Protein AF-A0AA38CK29-F1 (afdb_monomer)

InterPro domains:
  IPR035309 Proteasome activator complex subunit 4 [PTHR32170] (2-172)

Structure (mmCIF, N/CA/C/O backbone):
data_AF-A0AA38CK29-F1
#
_entry.id   AF-A0AA38CK29-F1
#
loop_
_atom_site.group_PDB
_atom_site.id
_atom_site.type_symbol
_atom_site.label_atom_id
_atom_site.label_alt_id
_atom_site.label_comp_id
_atom_site.label_asym_id
_atom_site.label_entity_id
_atom_site.label_seq_id
_atom_site.pdbx_PDB_ins_code
_atom_site.Cartn_x
_atom_site.Cartn_y
_atom_site.Cartn_z
_atom_site.occupancy
_atom_site.B_iso_or_equiv
_atom_site.auth_seq_id
_atom_site.auth_comp_id
_atom_site.auth_asym_id
_atom_site.auth_atom_id
_atom_site.pdbx_PDB_model_num
ATOM 1 N N . GLU A 1 1 ? 12.270 -7.098 9.981 1.00 60.38 1 GLU A N 1
ATOM 2 C CA . GLU A 1 1 ? 12.311 -6.231 11.178 1.00 60.38 1 GLU A CA 1
ATOM 3 C C . GLU A 1 1 ? 11.497 -4.951 10.988 1.00 60.38 1 GLU A C 1
ATOM 5 O O . GLU A 1 1 ? 10.465 -4.838 11.625 1.00 60.38 1 GLU A O 1
ATOM 10 N N . VAL A 1 2 ? 11.839 -4.057 10.046 1.00 67.69 2 VAL A N 1
ATOM 11 C CA . VAL A 1 2 ? 11.108 -2.778 9.843 1.00 67.69 2 VAL A CA 1
ATOM 12 C C . VAL A 1 2 ? 9.610 -2.955 9.539 1.00 67.69 2 VAL A C 1
ATOM 14 O O . VAL A 1 2 ? 8.790 -2.245 10.113 1.00 67.69 2 VAL A O 1
ATOM 17 N N . LEU A 1 3 ? 9.226 -3.944 8.719 1.00 72.44 3 LEU A N 1
ATOM 18 C CA . LEU A 1 3 ? 7.810 -4.221 8.415 1.00 72.44 3 LEU A CA 1
ATOM 19 C C . LEU A 1 3 ? 7.000 -4.728 9.626 1.00 72.44 3 LEU A C 1
ATOM 21 O O . LEU A 1 3 ? 5.774 -4.644 9.621 1.00 72.44 3 LEU A O 1
ATOM 25 N N . ASN A 1 4 ? 7.667 -5.212 10.680 1.00 71.06 4 ASN A N 1
ATOM 26 C CA . ASN A 1 4 ? 7.009 -5.577 11.939 1.00 71.06 4 ASN A CA 1
ATOM 27 C C . ASN A 1 4 ? 6.759 -4.349 12.834 1.00 71.06 4 ASN A C 1
ATOM 29 O O . ASN A 1 4 ? 5.947 -4.426 13.747 1.00 71.06 4 ASN A O 1
ATOM 33 N N . CYS A 1 5 ? 7.416 -3.216 12.560 1.00 69.62 5 CYS A N 1
ATOM 34 C CA . CYS A 1 5 ? 7.378 -2.003 13.385 1.00 69.62 5 CYS A CA 1
ATOM 35 C C . CYS A 1 5 ? 6.546 -0.866 12.761 1.00 69.62 5 CYS A C 1
ATOM 37 O O . CYS A 1 5 ? 6.648 0.287 13.175 1.00 69.62 5 CYS A O 1
ATOM 39 N N . MET A 1 6 ? 5.699 -1.173 11.776 1.00 85.69 6 MET A N 1
ATOM 40 C CA . MET A 1 6 ? 4.849 -0.189 11.088 1.00 85.69 6 MET A CA 1
ATOM 41 C C . MET A 1 6 ? 3.666 0.307 11.947 1.00 85.69 6 MET A C 1
ATOM 43 O O . MET A 1 6 ? 2.938 1.201 11.532 1.00 85.69 6 MET A O 1
ATOM 47 N N . GLY A 1 7 ? 3.480 -0.237 13.152 1.00 87.44 7 GLY A N 1
ATOM 48 C CA . GLY A 1 7 ? 2.416 0.126 14.094 1.00 87.44 7 GLY A CA 1
ATOM 49 C C . GLY A 1 7 ? 2.782 1.228 15.098 1.00 87.44 7 GLY A C 1
ATOM 50 O O . GLY A 1 7 ? 2.257 1.220 16.210 1.00 87.44 7 GLY A O 1
ATOM 51 N N . HIS A 1 8 ? 3.704 2.145 14.768 1.00 90.50 8 HIS A N 1
ATOM 52 C CA . HIS A 1 8 ? 4.125 3.198 15.704 1.00 90.50 8 HIS A CA 1
ATOM 53 C C . HIS A 1 8 ? 2.922 4.028 16.184 1.00 90.50 8 HIS A C 1
ATOM 55 O O . HIS A 1 8 ? 2.009 4.294 15.409 1.00 90.50 8 HIS A O 1
ATOM 61 N N . SER A 1 9 ? 2.903 4.463 17.447 1.00 89.19 9 SER A N 1
ATOM 62 C CA . SER A 1 9 ? 1.754 5.164 18.048 1.00 89.19 9 SER A CA 1
ATOM 63 C C . SER A 1 9 ? 1.458 6.522 17.399 1.00 89.19 9 SER A C 1
ATOM 65 O O . SER A 1 9 ? 0.295 6.874 17.208 1.00 89.19 9 SER A O 1
ATOM 67 N N . ALA A 1 10 ? 2.497 7.259 17.009 1.00 91.62 10 ALA A N 1
ATOM 68 C CA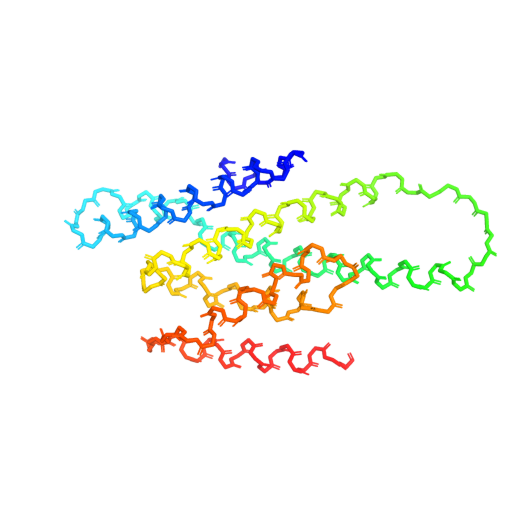 . ALA A 1 10 ? 2.384 8.570 16.374 1.00 91.62 10 ALA A CA 1
ATOM 69 C C . ALA A 1 10 ? 2.229 8.499 14.840 1.00 91.62 10 ALA A C 1
ATOM 71 O O . ALA A 1 10 ? 3.085 7.930 14.161 1.00 91.62 10 ALA A O 1
ATOM 72 N N . ALA A 1 11 ? 1.190 9.150 14.301 1.00 91.56 11 ALA A N 1
ATOM 73 C CA . ALA A 1 11 ? 0.854 9.151 12.869 1.00 91.56 11 ALA A CA 1
ATOM 74 C C . ALA A 1 11 ? 1.948 9.752 11.968 1.00 91.56 11 ALA A C 1
ATOM 76 O O . ALA A 1 11 ? 2.300 9.170 10.949 1.00 91.56 11 ALA A O 1
ATOM 77 N N . HIS A 1 12 ? 2.574 10.860 12.373 1.00 93.19 12 HIS A N 1
ATOM 78 C CA . HIS A 1 12 ? 3.659 11.480 11.594 1.00 93.19 12 HIS A CA 1
ATOM 79 C C . HIS A 1 12 ? 4.901 10.575 11.468 1.00 93.19 12 HIS A C 1
ATOM 81 O O . HIS A 1 12 ? 5.629 10.632 10.475 1.00 93.19 12 HIS A O 1
ATOM 87 N N . VAL A 1 13 ? 5.145 9.713 12.465 1.00 94.44 13 VAL A N 1
ATOM 88 C CA . VAL A 1 13 ? 6.214 8.706 12.401 1.00 94.44 13 VAL A CA 1
ATOM 89 C C . VAL A 1 13 ? 5.825 7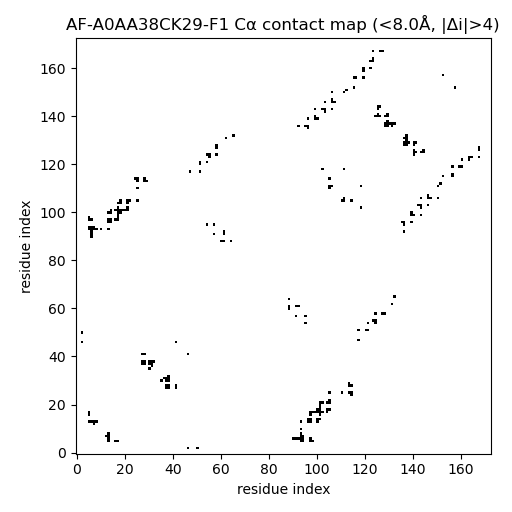.601 11.424 1.00 94.44 13 VAL A C 1
ATOM 91 O O . VAL A 1 13 ? 6.655 7.210 10.611 1.00 94.44 13 VAL A O 1
ATOM 94 N N . ARG A 1 14 ? 4.562 7.149 11.441 1.00 94.94 14 ARG A N 1
ATOM 95 C CA . ARG A 1 14 ? 4.023 6.195 10.456 1.00 94.94 14 ARG A CA 1
ATOM 96 C C . ARG A 1 14 ? 4.172 6.718 9.026 1.00 94.94 14 ARG A C 1
ATOM 98 O O . ARG A 1 14 ? 4.693 6.013 8.166 1.00 94.94 14 ARG A O 1
ATOM 105 N N . GLU A 1 15 ? 3.827 7.980 8.788 1.00 95.25 15 GLU A N 1
ATOM 106 C CA . GLU A 1 15 ? 4.004 8.636 7.488 1.00 95.25 15 GLU A CA 1
ATOM 107 C C . GLU A 1 15 ? 5.473 8.694 7.048 1.00 95.25 15 GLU A C 1
ATOM 109 O O . GLU A 1 15 ? 5.809 8.334 5.913 1.00 95.25 15 GLU A O 1
ATOM 114 N N . SER A 1 16 ? 6.363 9.090 7.961 1.00 94.81 16 SER A N 1
ATOM 115 C CA . SER A 1 16 ? 7.804 9.145 7.699 1.00 94.81 16 SER A CA 1
ATOM 116 C C . SER A 1 16 ? 8.374 7.759 7.384 1.00 94.81 16 SER A C 1
ATOM 118 O O . SER A 1 16 ? 9.132 7.611 6.426 1.00 94.81 16 SER A O 1
ATOM 120 N N . ILE A 1 17 ? 7.975 6.727 8.140 1.00 93.62 17 ILE A N 1
ATOM 121 C CA . ILE A 1 17 ? 8.383 5.334 7.910 1.00 93.62 17 ILE A CA 1
ATOM 122 C C . ILE A 1 17 ? 7.886 4.851 6.547 1.00 93.62 17 ILE A C 1
ATOM 124 O O . ILE A 1 17 ? 8.687 4.336 5.769 1.00 93.62 17 ILE A O 1
ATOM 128 N N . GLY A 1 18 ? 6.602 5.043 6.227 1.00 93.56 18 GLY A N 1
ATOM 129 C CA . GLY A 1 18 ? 6.039 4.652 4.933 1.00 93.56 18 GLY A CA 1
ATOM 130 C C . GLY A 1 18 ? 6.776 5.321 3.769 1.00 93.56 18 GLY A C 1
ATOM 131 O O . GLY A 1 18 ? 7.168 4.664 2.803 1.00 93.56 18 GLY A O 1
ATOM 132 N N . THR A 1 19 ? 7.069 6.615 3.900 1.00 94.44 19 THR A N 1
ATOM 133 C CA . THR A 1 19 ? 7.815 7.378 2.891 1.00 94.44 19 THR A CA 1
ATOM 134 C C . THR A 1 19 ? 9.246 6.863 2.721 1.00 94.44 19 THR A C 1
ATOM 136 O O . THR A 1 19 ? 9.685 6.623 1.595 1.00 94.44 19 THR A O 1
ATOM 139 N N . LEU A 1 20 ? 9.978 6.649 3.816 1.00 93.31 20 LEU A N 1
ATOM 140 C CA . LEU A 1 20 ? 11.345 6.127 3.759 1.00 93.31 20 LEU A CA 1
ATOM 141 C C . LEU A 1 20 ? 11.388 4.706 3.193 1.00 93.31 20 LEU A C 1
ATOM 143 O O . LEU A 1 20 ? 12.274 4.404 2.394 1.00 93.31 20 LEU A O 1
ATOM 147 N N . LEU A 1 21 ? 10.414 3.859 3.540 1.00 90.75 21 LEU A N 1
ATOM 148 C CA . LEU A 1 21 ? 10.262 2.529 2.953 1.00 90.75 21 LEU A CA 1
ATOM 149 C C . LEU A 1 21 ? 10.087 2.615 1.437 1.00 90.75 21 LEU A C 1
ATOM 151 O O . LEU A 1 21 ? 10.780 1.911 0.714 1.00 90.75 21 LEU A O 1
ATOM 155 N N . SER A 1 22 ? 9.241 3.519 0.937 1.00 92.00 22 SER A N 1
ATOM 156 C CA . SER A 1 22 ? 9.051 3.707 -0.508 1.00 92.00 22 SER A CA 1
ATOM 157 C C . SER A 1 22 ? 10.369 4.025 -1.221 1.00 92.00 22 SER A C 1
ATOM 159 O O . SER A 1 22 ? 10.704 3.405 -2.237 1.00 92.00 22 SER A O 1
ATOM 161 N N . ILE A 1 23 ? 11.167 4.933 -0.652 1.00 90.88 23 ILE A N 1
ATOM 162 C CA . ILE A 1 23 ? 12.472 5.320 -1.201 1.00 90.88 23 ILE A CA 1
ATOM 163 C C . ILE A 1 23 ? 13.453 4.144 -1.160 1.00 90.88 23 ILE A C 1
ATOM 165 O O . ILE A 1 23 ? 14.074 3.836 -2.179 1.00 90.88 23 ILE A O 1
ATOM 169 N N . LEU A 1 24 ? 13.583 3.476 -0.010 1.00 88.38 24 LEU A N 1
ATOM 170 C CA . LEU A 1 24 ? 14.489 2.340 0.173 1.00 88.38 24 LEU A CA 1
ATOM 171 C C . LEU A 1 24 ? 14.147 1.200 -0.786 1.00 88.38 24 LEU A C 1
ATOM 173 O O . LEU A 1 24 ? 15.019 0.726 -1.509 1.00 88.38 24 LEU A O 1
ATOM 177 N N . CYS A 1 25 ? 12.877 0.808 -0.848 1.00 86.69 25 CYS A N 1
ATOM 178 C CA . CYS A 1 25 ? 12.404 -0.267 -1.711 1.00 86.69 25 CYS A CA 1
ATOM 179 C C . CYS A 1 25 ? 12.601 0.066 -3.192 1.00 86.69 25 CYS A C 1
ATOM 181 O O . CYS A 1 25 ? 13.071 -0.778 -3.953 1.00 86.69 25 CYS A O 1
ATOM 183 N N . SER A 1 26 ? 12.320 1.310 -3.594 1.00 88.12 26 SER A N 1
ATOM 184 C CA . SER A 1 26 ? 12.574 1.767 -4.964 1.00 88.12 26 SER A CA 1
ATOM 185 C C . SER A 1 26 ? 14.063 1.726 -5.306 1.00 88.12 26 SER A C 1
ATOM 187 O O . SER A 1 26 ? 14.435 1.280 -6.387 1.00 88.12 26 SER A O 1
ATOM 189 N N . ASN A 1 27 ? 14.929 2.172 -4.390 1.00 87.38 27 ASN A N 1
ATOM 190 C CA . ASN A 1 27 ? 16.378 2.171 -4.590 1.00 87.38 27 ASN A CA 1
ATOM 191 C C . ASN A 1 27 ? 16.947 0.749 -4.645 1.00 87.38 27 ASN A C 1
ATOM 193 O O . ASN A 1 27 ? 17.836 0.490 -5.451 1.00 87.38 27 ASN A O 1
ATOM 197 N N . LEU A 1 28 ? 16.432 -0.175 -3.830 1.00 82.19 28 LEU A N 1
ATOM 198 C CA . LEU A 1 28 ? 16.830 -1.583 -3.858 1.00 82.19 28 LEU A CA 1
ATOM 199 C C . LEU A 1 28 ? 16.422 -2.254 -5.175 1.00 82.19 28 LEU A C 1
ATOM 201 O O . LEU A 1 28 ? 17.258 -2.899 -5.807 1.00 82.19 28 LEU A O 1
ATOM 205 N N . HIS A 1 29 ? 15.181 -2.047 -5.631 1.00 78.88 29 HIS A N 1
ATOM 206 C CA . HIS A 1 29 ? 14.729 -2.535 -6.939 1.00 78.88 29 HIS A CA 1
ATOM 207 C C . HIS A 1 29 ? 15.545 -1.937 -8.090 1.00 78.88 29 HIS A C 1
ATOM 209 O O . HIS A 1 29 ? 15.917 -2.650 -9.018 1.00 78.88 29 HIS A O 1
ATOM 215 N N . PHE A 1 30 ? 15.865 -0.644 -8.013 1.00 75.31 30 PHE A N 1
ATOM 216 C CA . PHE A 1 30 ? 16.685 0.026 -9.017 1.00 75.31 30 PHE A CA 1
ATOM 217 C C . PHE A 1 30 ? 18.128 -0.496 -9.014 1.00 75.31 30 PHE A C 1
ATOM 219 O O . PHE A 1 30 ? 18.648 -0.834 -10.066 1.00 75.31 30 PHE A O 1
ATOM 226 N N . SER A 1 31 ? 18.760 -0.646 -7.846 1.00 73.06 31 SER A N 1
ATOM 227 C CA . SER A 1 31 ? 20.120 -1.190 -7.702 1.00 73.06 31 SER A CA 1
ATOM 228 C C . SER A 1 31 ? 20.228 -2.633 -8.203 1.00 73.06 31 SER A C 1
ATOM 230 O O . SER A 1 31 ? 21.215 -2.982 -8.851 1.00 73.06 31 SER A O 1
ATOM 232 N N . SER A 1 32 ? 19.192 -3.449 -7.985 1.00 66.50 32 SER A N 1
ATOM 233 C CA . SER A 1 32 ? 19.117 -4.813 -8.517 1.00 66.50 32 SER A CA 1
ATOM 234 C C . SER A 1 32 ? 19.203 -4.851 -10.047 1.00 66.50 32 SER A C 1
ATOM 236 O O . SER A 1 32 ? 19.699 -5.832 -10.597 1.00 66.50 32 SER A O 1
ATOM 238 N N . ALA A 1 33 ? 18.754 -3.801 -10.744 1.00 62.44 33 ALA A N 1
ATOM 239 C CA . ALA A 1 33 ? 18.843 -3.712 -12.200 1.00 62.44 33 ALA A CA 1
ATOM 240 C C . ALA A 1 33 ? 20.279 -3.466 -12.707 1.00 62.44 33 ALA A C 1
ATOM 242 O O . ALA A 1 33 ? 20.562 -3.739 -13.870 1.00 62.44 33 ALA A O 1
ATOM 243 N N . PHE A 1 34 ? 21.194 -3.000 -11.845 1.00 62.50 34 PHE A N 1
ATOM 244 C CA . PHE A 1 34 ? 22.599 -2.729 -12.185 1.00 62.50 34 PHE A CA 1
ATOM 245 C C . PHE A 1 34 ? 23.567 -3.853 -11.772 1.00 62.50 34 PHE A C 1
ATOM 247 O O . PHE A 1 34 ? 24.779 -3.683 -11.874 1.00 62.50 34 PHE A O 1
ATOM 254 N N . GLY A 1 35 ? 23.054 -5.017 -11.350 1.00 57.62 35 GLY A N 1
ATOM 255 C CA . GLY A 1 35 ? 23.864 -6.227 -11.152 1.00 57.62 35 GLY A CA 1
ATOM 256 C C . GLY A 1 35 ? 24.623 -6.320 -9.824 1.00 57.62 35 GLY A C 1
ATOM 257 O O . GLY A 1 35 ? 25.539 -7.131 -9.711 1.00 57.62 35 GLY A O 1
ATOM 258 N N . ASP A 1 36 ? 24.251 -5.527 -8.816 1.00 58.69 36 ASP A N 1
ATOM 259 C CA . ASP A 1 36 ? 24.886 -5.560 -7.493 1.00 58.69 36 ASP A CA 1
ATOM 260 C C . ASP A 1 36 ? 24.221 -6.581 -6.533 1.00 58.69 36 ASP A C 1
ATOM 262 O O . ASP A 1 36 ? 23.103 -7.063 -6.761 1.00 58.69 36 ASP A O 1
ATOM 266 N N . GLN A 1 37 ? 24.896 -6.903 -5.421 1.00 58.44 37 GLN A N 1
ATOM 267 C CA . GLN A 1 37 ? 24.475 -7.836 -4.351 1.00 58.44 37 GLN A CA 1
ATOM 268 C C . GLN A 1 37 ? 23.102 -7.508 -3.713 1.00 58.44 37 GLN A C 1
ATOM 270 O O . GLN A 1 37 ? 22.588 -8.283 -2.903 1.00 58.44 37 GLN A O 1
ATOM 275 N N . SER A 1 38 ? 22.490 -6.377 -4.073 1.00 57.00 38 SER A N 1
ATOM 276 C CA . SER A 1 38 ? 21.167 -5.923 -3.631 1.00 57.00 38 SER A CA 1
ATOM 277 C C . SER A 1 38 ? 20.013 -6.806 -4.125 1.00 57.00 38 SER A C 1
ATOM 279 O O . SER A 1 38 ? 19.037 -6.983 -3.394 1.00 57.00 38 SER A O 1
ATOM 281 N N . SER A 1 39 ? 20.147 -7.434 -5.300 1.00 55.56 39 SER A N 1
ATOM 282 C CA . SER A 1 39 ? 19.177 -8.412 -5.833 1.00 55.56 39 SER A CA 1
ATOM 283 C C . SER A 1 39 ? 18.972 -9.598 -4.877 1.00 5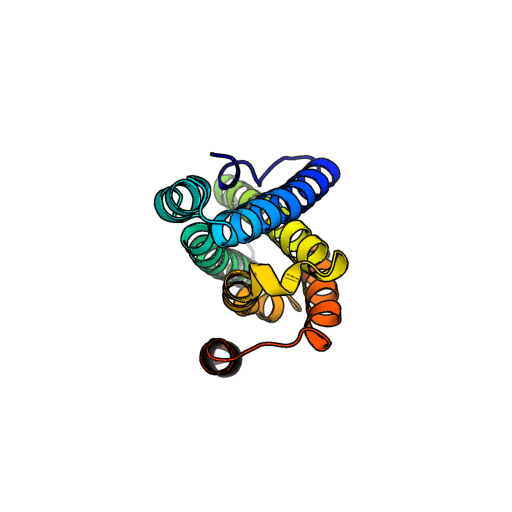5.56 39 SER A C 1
ATOM 285 O O . SER A 1 39 ? 17.843 -9.943 -4.527 1.00 55.56 39 SER A O 1
ATOM 287 N N . LYS A 1 40 ? 20.072 -10.144 -4.339 1.00 57.84 40 LYS A N 1
ATOM 288 C CA . LYS A 1 40 ? 20.060 -11.231 -3.345 1.00 57.84 40 LYS A CA 1
ATOM 289 C C . LYS A 1 40 ? 19.511 -10.799 -1.990 1.00 57.84 40 LYS A C 1
ATOM 291 O O . LYS A 1 40 ? 18.948 -11.625 -1.278 1.00 57.84 40 LYS A O 1
ATOM 296 N N . LEU A 1 41 ? 19.689 -9.535 -1.602 1.00 59.25 41 LEU A N 1
ATOM 297 C CA . LEU A 1 41 ? 19.126 -9.003 -0.359 1.00 59.25 41 LEU A CA 1
ATOM 298 C C . LEU A 1 41 ? 17.594 -8.932 -0.449 1.00 59.25 41 LEU A C 1
ATOM 300 O O . LEU A 1 41 ? 16.908 -9.342 0.480 1.00 59.25 41 LEU A O 1
ATOM 304 N N . MET A 1 42 ? 17.064 -8.478 -1.587 1.00 56.75 42 MET A N 1
ATOM 305 C CA . MET A 1 42 ? 15.624 -8.399 -1.855 1.00 56.75 42 MET A CA 1
ATOM 306 C C . MET A 1 42 ? 14.951 -9.774 -1.905 1.00 56.75 42 MET A C 1
ATOM 308 O O . MET A 1 42 ? 13.935 -9.965 -1.236 1.00 56.75 42 MET A O 1
ATOM 312 N N . GLU A 1 43 ? 15.533 -10.738 -2.630 1.00 60.09 43 GLU A N 1
ATOM 313 C CA . GLU A 1 43 ? 15.039 -12.125 -2.663 1.00 60.09 43 GLU A CA 1
ATOM 314 C C . GLU A 1 43 ? 15.090 -12.788 -1.281 1.00 60.09 43 GLU A C 1
ATOM 316 O O . GLU A 1 43 ? 14.151 -13.471 -0.885 1.00 60.09 43 GLU A O 1
ATOM 321 N N . ARG A 1 44 ? 16.150 -12.551 -0.496 1.00 56.56 44 ARG A N 1
ATOM 322 C CA . ARG A 1 44 ? 16.256 -13.104 0.866 1.00 56.56 44 ARG A CA 1
ATOM 323 C C . ARG A 1 44 ? 15.216 -12.556 1.830 1.00 56.56 44 ARG A C 1
ATOM 325 O O . ARG A 1 44 ? 14.900 -13.223 2.811 1.00 56.56 44 ARG A O 1
ATOM 332 N N . LEU A 1 45 ? 14.735 -11.338 1.600 1.00 63.19 45 LEU A N 1
ATOM 333 C CA . LEU A 1 45 ? 13.842 -10.671 2.537 1.00 63.19 45 LEU A CA 1
ATOM 334 C C . LEU A 1 45 ? 12.364 -11.004 2.303 1.00 63.19 45 LEU A C 1
ATOM 336 O O . LEU A 1 45 ? 11.581 -10.716 3.204 1.00 63.19 45 LEU A O 1
ATOM 340 N N . ASN A 1 46 ? 11.979 -11.579 1.146 1.00 75.75 46 ASN A N 1
ATOM 341 C CA . ASN A 1 46 ? 10.585 -11.908 0.767 1.00 75.75 46 ASN A CA 1
ATOM 342 C C . ASN A 1 46 ? 9.567 -10.822 1.160 1.00 75.75 46 ASN A C 1
ATOM 344 O O . ASN A 1 46 ? 8.412 -11.082 1.495 1.00 75.75 46 ASN A O 1
ATOM 348 N N . TRP A 1 47 ? 10.026 -9.575 1.167 1.00 82.75 47 TRP A N 1
ATOM 349 C CA . TRP A 1 47 ? 9.372 -8.507 1.909 1.00 82.75 47 TRP A CA 1
ATOM 350 C C . TRP A 1 47 ? 8.110 -8.034 1.192 1.00 82.75 47 TRP A C 1
ATOM 352 O O . TRP A 1 47 ? 7.139 -7.671 1.844 1.00 82.75 47 TRP A O 1
ATOM 362 N N . SER A 1 48 ? 8.122 -8.057 -0.144 1.00 83.44 48 SER A N 1
ATOM 363 C CA . SER A 1 48 ? 6.984 -7.711 -0.990 1.00 83.44 48 SER A CA 1
ATOM 364 C C . SER A 1 48 ? 5.855 -8.719 -0.811 1.00 83.44 48 SER A C 1
ATOM 366 O O . SER A 1 48 ? 4.713 -8.317 -0.615 1.00 83.44 48 SER A O 1
ATOM 368 N N . THR A 1 49 ? 6.183 -10.012 -0.801 1.00 86.12 49 THR A N 1
ATOM 369 C CA . THR A 1 49 ? 5.234 -11.093 -0.513 1.00 86.12 49 THR A CA 1
ATOM 370 C C . THR A 1 49 ? 4.661 -10.942 0.890 1.00 86.12 49 THR A C 1
ATOM 372 O O . THR A 1 49 ? 3.447 -10.883 1.046 1.00 86.12 49 THR A O 1
ATOM 375 N N . PHE A 1 50 ? 5.521 -10.754 1.896 1.00 87.56 50 PHE A N 1
ATOM 376 C CA . PHE A 1 50 ? 5.091 -10.534 3.276 1.00 87.56 50 PHE A CA 1
ATOM 377 C C . PHE A 1 50 ? 4.174 -9.313 3.422 1.00 87.56 50 PHE A C 1
ATOM 379 O O . PHE A 1 50 ? 3.176 -9.380 4.134 1.00 87.56 50 PHE A O 1
ATOM 386 N N . LEU A 1 51 ? 4.499 -8.200 2.755 1.00 87.88 51 LEU A N 1
ATOM 387 C CA . LEU A 1 51 ? 3.679 -6.991 2.778 1.00 87.88 51 LEU A CA 1
ATOM 388 C C . LEU A 1 51 ? 2.285 -7.280 2.208 1.00 87.88 51 LEU A C 1
ATOM 390 O O . LEU A 1 51 ? 1.296 -6.985 2.867 1.00 87.88 51 LEU A O 1
ATOM 394 N N . VAL A 1 52 ? 2.206 -7.897 1.027 1.00 88.81 52 VAL A N 1
ATOM 395 C CA . VAL A 1 52 ? 0.938 -8.194 0.340 1.00 88.81 52 VAL A CA 1
ATOM 396 C C . VAL A 1 52 ? 0.085 -9.207 1.114 1.00 88.81 52 VAL A C 1
ATOM 398 O O . VAL A 1 52 ? -1.118 -8.997 1.291 1.00 88.81 52 VAL A O 1
ATOM 401 N N . GLU A 1 53 ? 0.691 -10.280 1.622 1.00 89.88 53 GLU A N 1
ATOM 402 C CA . GLU A 1 53 ? -0.004 -11.295 2.421 1.00 89.88 53 GLU A CA 1
ATOM 403 C C . GLU A 1 53 ? -0.540 -10.703 3.726 1.00 89.88 53 GLU A C 1
ATOM 405 O O . GLU A 1 53 ? -1.723 -10.847 4.039 1.00 89.88 53 GLU A O 1
ATOM 410 N N . ARG A 1 54 ? 0.300 -9.971 4.467 1.00 89.00 54 ARG A N 1
ATOM 411 C CA . ARG A 1 54 ? -0.099 -9.354 5.736 1.00 89.00 54 ARG A CA 1
ATOM 412 C C . ARG A 1 54 ? -1.172 -8.294 5.544 1.00 89.00 54 ARG A C 1
ATOM 414 O O . ARG A 1 54 ? -2.114 -8.234 6.328 1.00 89.00 54 ARG A O 1
ATOM 421 N N . THR A 1 55 ? -1.065 -7.501 4.483 1.00 88.56 55 THR A N 1
ATOM 422 C CA . THR A 1 55 ? -2.114 -6.569 4.082 1.00 88.56 55 THR A CA 1
ATOM 423 C C . THR A 1 55 ? -3.440 -7.295 3.867 1.00 88.56 55 THR A C 1
ATOM 425 O O . THR A 1 55 ? -4.453 -6.865 4.410 1.00 88.56 55 THR A O 1
ATOM 428 N N . SER A 1 56 ? -3.443 -8.400 3.120 1.00 87.62 56 SER A N 1
ATOM 429 C CA . SER A 1 56 ? -4.668 -9.159 2.834 1.00 87.62 56 SER A CA 1
ATOM 430 C C . SER A 1 56 ? -5.312 -9.703 4.113 1.00 87.62 56 SER A C 1
ATOM 432 O O . SER A 1 56 ? -6.522 -9.582 4.290 1.00 87.62 56 SER A O 1
ATOM 434 N N . LEU A 1 57 ? -4.497 -10.214 5.043 1.00 89.00 57 LEU A N 1
ATOM 435 C CA . LEU A 1 57 ? -4.961 -10.644 6.365 1.00 89.00 57 LEU A CA 1
ATOM 436 C C . LEU A 1 57 ? -5.607 -9.489 7.139 1.00 89.00 57 LEU A C 1
ATOM 438 O O . LEU A 1 57 ? -6.725 -9.618 7.625 1.00 89.00 57 LEU A O 1
ATOM 442 N N . TYR A 1 58 ? -4.942 -8.336 7.213 1.00 89.50 58 TYR A N 1
ATOM 443 C CA . TYR A 1 58 ? -5.425 -7.208 8.012 1.00 89.50 58 TYR A CA 1
ATOM 444 C C . TYR A 1 58 ? -6.678 -6.548 7.434 1.00 89.50 58 TYR A C 1
ATOM 446 O O . TYR A 1 58 ? -7.508 -6.075 8.204 1.00 89.50 58 TYR A O 1
ATOM 454 N N . VAL A 1 59 ? -6.856 -6.528 6.106 1.00 87.00 59 VAL A N 1
ATOM 455 C CA . VAL A 1 59 ? -8.125 -6.086 5.499 1.00 87.00 59 VAL A CA 1
ATOM 456 C C . VAL A 1 59 ? -9.276 -6.954 6.008 1.00 87.00 59 VAL A C 1
ATOM 458 O O . VAL A 1 59 ? -10.296 -6.426 6.449 1.00 87.00 59 VAL A O 1
ATOM 461 N N . ASN A 1 60 ? -9.099 -8.277 5.989 1.00 85.88 60 ASN A N 1
ATOM 462 C CA . ASN A 1 60 ? -10.135 -9.214 6.412 1.00 85.88 60 ASN A CA 1
ATOM 463 C C . ASN A 1 60 ? -10.462 -9.065 7.905 1.00 85.88 60 ASN A C 1
ATOM 465 O O . ASN A 1 60 ? -11.639 -9.063 8.260 1.00 85.88 60 ASN A O 1
ATOM 469 N N . GLU A 1 61 ? -9.453 -8.860 8.757 1.00 86.19 61 GLU A N 1
ATOM 470 C CA . GLU A 1 61 ? -9.664 -8.626 10.192 1.00 86.19 61 GLU A CA 1
ATOM 471 C C . GLU A 1 61 ? -10.353 -7.285 10.484 1.00 86.19 61 GLU A C 1
ATOM 473 O O . GLU A 1 61 ? -11.284 -7.217 11.282 1.00 86.19 61 GLU A O 1
ATOM 478 N N . ILE A 1 62 ? -9.980 -6.206 9.790 1.00 83.88 62 ILE A N 1
ATOM 479 C CA . ILE A 1 62 ? -10.661 -4.910 9.949 1.00 83.88 62 ILE A CA 1
ATOM 480 C C . ILE A 1 62 ? -12.144 -5.033 9.560 1.00 83.88 62 ILE A C 1
ATOM 482 O O . ILE A 1 62 ? -13.019 -4.491 10.244 1.00 83.88 62 ILE A O 1
ATOM 486 N N . HIS A 1 63 ? -12.463 -5.770 8.491 1.00 80.94 63 HIS A N 1
ATOM 487 C CA . HIS A 1 63 ? -13.853 -6.019 8.106 1.00 80.94 63 HIS A CA 1
ATOM 488 C C . HIS A 1 63 ? -14.591 -6.965 9.064 1.00 80.94 63 HIS A C 1
ATOM 490 O O . HIS A 1 63 ? -15.785 -6.755 9.295 1.00 80.94 63 HIS A O 1
ATOM 496 N N . SER A 1 64 ? -13.928 -7.981 9.627 1.00 75.44 64 SER A N 1
ATOM 497 C CA . SER A 1 64 ? -14.541 -8.926 10.571 1.00 75.44 64 SER A CA 1
ATOM 498 C C . SER A 1 64 ? -14.953 -8.216 11.866 1.00 75.44 64 SER A C 1
ATOM 500 O O . SER A 1 64 ? -16.104 -8.335 12.298 1.00 75.44 64 SER A O 1
ATOM 502 N N . VAL A 1 65 ? -14.066 -7.382 12.419 1.00 70.75 65 VAL A N 1
ATOM 503 C CA . VAL A 1 65 ? -14.333 -6.573 13.615 1.00 70.75 65 VAL A CA 1
ATOM 504 C C . VAL A 1 65 ? -15.409 -5.521 13.340 1.00 70.75 65 VAL A C 1
ATOM 506 O O . VAL A 1 65 ? -16.347 -5.380 14.130 1.00 70.75 65 VAL A O 1
ATOM 509 N N . SER A 1 66 ? -15.362 -4.864 12.174 1.00 66.38 66 SER A N 1
ATOM 510 C CA . SER A 1 66 ? -16.403 -3.909 11.766 1.00 66.38 66 SER A CA 1
ATOM 511 C C . SER A 1 66 ? -17.790 -4.564 11.723 1.00 66.38 66 SER A C 1
ATOM 513 O O . SER A 1 66 ? -18.739 -4.015 12.280 1.00 66.38 66 SER A O 1
ATOM 515 N N . LYS A 1 67 ? -17.919 -5.761 11.130 1.00 61.56 67 LYS A N 1
ATOM 516 C CA . LYS A 1 67 ? -19.190 -6.510 11.065 1.00 61.56 67 LYS A CA 1
ATOM 517 C C . LYS A 1 67 ? -19.661 -6.986 12.444 1.00 61.56 67 LYS A C 1
ATOM 519 O O . LYS 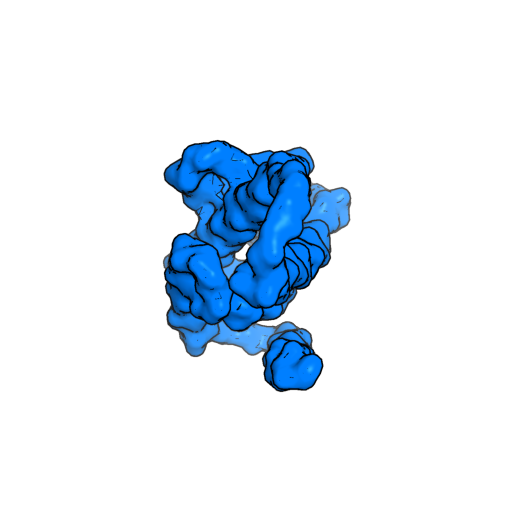A 1 67 ? -20.847 -6.877 12.747 1.00 61.56 67 LYS A O 1
ATOM 524 N N . SER A 1 68 ? -18.742 -7.462 13.286 1.00 57.97 68 SER A N 1
ATOM 525 C CA . SER A 1 68 ? -19.036 -7.881 14.664 1.00 57.97 68 SER A CA 1
ATOM 526 C C . SER A 1 68 ? -19.593 -6.725 15.504 1.00 57.97 68 SER A C 1
ATOM 528 O O . SER A 1 68 ? -20.621 -6.872 16.160 1.00 57.97 68 SER A O 1
ATOM 530 N N . SER A 1 69 ? -19.000 -5.530 15.395 1.00 54.56 69 SER A N 1
ATOM 531 C CA . SER A 1 69 ? -19.455 -4.344 16.134 1.00 54.56 69 SER A CA 1
ATOM 532 C C . SER A 1 69 ? -20.874 -3.884 15.762 1.00 54.56 69 SER A C 1
ATOM 534 O O . SER A 1 69 ? -21.599 -3.368 16.613 1.00 54.56 69 SER A O 1
ATOM 536 N N . VAL A 1 70 ? -21.291 -4.103 14.508 1.00 56.50 70 VAL A N 1
ATOM 537 C CA . VAL A 1 70 ? -22.646 -3.792 14.024 1.00 56.50 70 VAL A CA 1
ATOM 538 C C . VAL A 1 70 ? -23.668 -4.796 14.564 1.00 56.50 70 VAL A C 1
ATOM 540 O O . VAL A 1 70 ? -24.765 -4.392 14.946 1.00 56.50 70 VAL A O 1
ATOM 543 N N . LEU A 1 71 ? -23.308 -6.081 14.649 1.00 53.31 71 LEU A N 1
ATOM 544 C CA . LEU A 1 71 ? -24.169 -7.132 15.206 1.00 53.31 71 LEU A CA 1
ATOM 545 C C . LEU A 1 71 ? -24.345 -6.986 16.729 1.00 53.31 71 LEU A C 1
ATOM 547 O O . LEU A 1 71 ? -25.462 -7.115 17.233 1.00 53.31 71 LEU A O 1
ATOM 551 N N . ASP A 1 72 ? -23.282 -6.619 17.449 1.00 47.03 72 ASP A N 1
ATOM 552 C CA . ASP A 1 72 ? -23.321 -6.338 18.895 1.00 47.03 72 ASP A CA 1
ATOM 553 C C . ASP A 1 72 ? -24.151 -5.088 19.242 1.00 47.03 72 ASP A C 1
ATOM 555 O O . ASP A 1 72 ? -24.671 -4.958 20.350 1.00 47.03 72 ASP A O 1
ATOM 559 N N . GLY A 1 73 ? -24.328 -4.164 18.292 1.00 47.62 73 GLY A N 1
ATOM 560 C CA . GLY A 1 73 ? -25.199 -2.996 18.451 1.00 47.62 73 GLY A CA 1
ATOM 561 C C . GLY A 1 73 ? -26.694 -3.334 18.528 1.00 47.62 73 GLY A C 1
ATOM 562 O O . GLY A 1 73 ? -27.488 -2.484 18.933 1.00 47.62 73 GLY A O 1
ATOM 563 N N . GLN A 1 74 ? -27.085 -4.561 18.167 1.00 45.78 74 GLN A N 1
ATOM 564 C CA . GLN A 1 74 ? -28.481 -5.005 18.118 1.00 45.78 74 GLN A CA 1
ATOM 565 C C . GLN A 1 74 ? -28.878 -5.924 19.293 1.00 45.78 74 GLN A C 1
ATOM 567 O O . GLN A 1 74 ? -30.059 -6.235 19.457 1.00 45.78 74 GLN A O 1
ATOM 572 N N . LEU A 1 75 ? -27.925 -6.297 20.155 1.00 41.62 75 LEU A N 1
ATOM 573 C CA . LEU A 1 75 ? -28.136 -7.082 21.375 1.00 41.62 75 LEU A CA 1
ATOM 574 C C . LEU A 1 75 ? -27.659 -6.278 22.594 1.00 41.62 75 LEU A C 1
ATOM 576 O O . LEU A 1 75 ? -26.509 -6.333 23.017 1.00 41.62 75 LEU A O 1
ATOM 580 N N . VAL A 1 76 ? -28.565 -5.498 23.185 1.00 48.84 76 VAL A N 1
ATOM 581 C CA . VAL A 1 76 ? -28.304 -4.856 24.478 1.00 48.84 76 VAL A CA 1
ATOM 582 C C . VAL A 1 76 ? -28.263 -5.931 25.563 1.00 48.84 76 VAL A C 1
ATOM 584 O O . VAL A 1 76 ? -29.289 -6.554 25.824 1.00 48.84 76 VAL A O 1
ATOM 587 N N . SER A 1 77 ? -27.113 -6.082 26.234 1.00 43.88 77 SER A N 1
ATOM 588 C CA . SER A 1 77 ? -26.961 -6.226 27.697 1.00 43.88 77 SER A CA 1
ATOM 589 C C . SER A 1 77 ? -25.842 -7.196 28.102 1.00 43.88 77 SER A C 1
ATOM 591 O O . SER A 1 77 ? -25.868 -8.367 27.747 1.00 43.88 77 SER A O 1
ATOM 593 N N . SER A 1 78 ? -24.992 -6.702 29.010 1.00 39.09 78 SER A N 1
ATOM 594 C CA . SER A 1 78 ? -24.184 -7.444 29.994 1.00 39.09 78 SER A CA 1
ATOM 595 C C . SER A 1 78 ? -22.835 -8.034 29.561 1.00 39.09 78 SER A C 1
ATOM 597 O O . SER A 1 78 ? -22.767 -9.018 28.842 1.00 39.09 78 SER A O 1
ATOM 599 N N . GLY A 1 79 ? -21.775 -7.499 30.184 1.00 39.62 79 GLY A N 1
ATOM 600 C CA . GLY A 1 79 ? -20.576 -8.260 30.555 1.00 39.62 79 GLY A CA 1
ATOM 601 C C . GLY A 1 79 ? -19.362 -8.103 29.639 1.00 39.62 79 GLY A C 1
ATOM 602 O O . GLY A 1 79 ? -19.317 -8.687 28.571 1.00 39.62 79 GLY A O 1
ATOM 603 N N . GLU A 1 80 ? -18.361 -7.355 30.118 1.00 44.56 80 GLU A N 1
ATOM 604 C CA . GLU A 1 80 ? -16.933 -7.486 29.760 1.00 44.56 80 GLU A CA 1
ATOM 605 C C . GLU A 1 80 ? -16.573 -7.400 28.260 1.00 44.56 80 GLU A C 1
ATOM 607 O O . GLU A 1 80 ? -16.253 -8.385 27.602 1.00 44.56 80 GLU A O 1
ATOM 612 N N . LYS A 1 81 ? -16.528 -6.178 27.707 1.00 47.16 81 LYS A N 1
ATOM 613 C CA . LYS A 1 81 ? -15.954 -5.950 26.370 1.00 47.16 81 LYS A CA 1
ATOM 614 C C . LYS A 1 81 ? -14.429 -6.141 26.374 1.00 47.16 81 LYS A C 1
ATOM 616 O O . LYS A 1 81 ? -13.695 -5.262 26.804 1.00 47.16 81 LYS A O 1
ATOM 621 N N . ASN A 1 82 ? -14.000 -7.294 25.863 1.00 51.22 82 ASN A N 1
ATOM 622 C CA . ASN A 1 82 ? -12.807 -7.582 25.050 1.00 51.22 82 ASN A CA 1
ATOM 623 C C . ASN A 1 82 ? -11.768 -6.444 24.859 1.00 51.22 82 ASN A C 1
ATOM 625 O O . ASN A 1 82 ? -11.593 -5.939 23.751 1.00 51.22 82 ASN A O 1
ATOM 629 N N . ASP A 1 83 ? -11.000 -6.105 25.898 1.00 53.03 83 ASP A N 1
ATOM 630 C CA . ASP A 1 83 ? -9.896 -5.118 25.835 1.00 53.03 83 ASP A CA 1
ATOM 631 C C . ASP A 1 83 ? -8.776 -5.535 24.850 1.00 53.03 83 ASP A C 1
ATOM 633 O O . ASP A 1 83 ? -8.113 -4.721 24.200 1.00 53.03 83 ASP A O 1
ATOM 637 N N . LYS A 1 84 ? -8.616 -6.850 24.657 1.00 57.25 84 LYS A N 1
ATOM 638 C CA . LYS A 1 84 ? -7.621 -7.428 23.749 1.00 57.25 84 LYS A CA 1
ATOM 639 C C . LYS A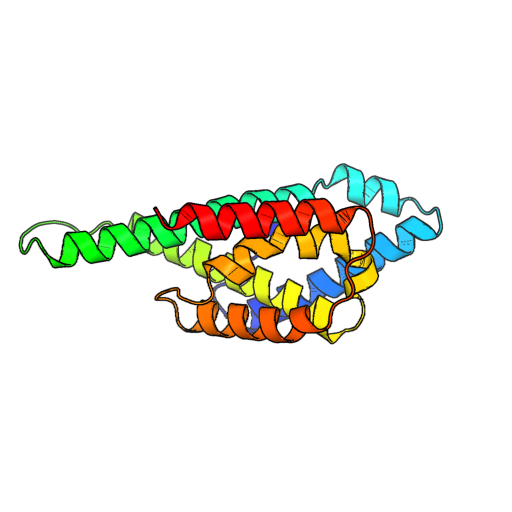 1 84 ? -7.952 -7.199 22.266 1.00 57.25 84 LYS A C 1
ATOM 641 O O . LYS A 1 84 ? -7.060 -6.858 21.497 1.00 57.25 84 LYS A O 1
ATOM 646 N N . GLY A 1 85 ? -9.225 -7.315 21.878 1.00 61.16 85 GLY A N 1
ATOM 647 C CA . GLY A 1 85 ? -9.653 -7.168 20.478 1.00 61.16 85 GLY A CA 1
ATOM 648 C C . GLY A 1 85 ? -9.557 -5.729 19.965 1.00 61.16 85 GLY A C 1
ATOM 649 O O . GLY A 1 85 ? -9.123 -5.504 18.839 1.00 61.16 85 GLY A O 1
ATOM 650 N N . ALA A 1 86 ? -9.875 -4.743 20.812 1.00 66.62 86 ALA A N 1
ATOM 651 C CA . ALA A 1 86 ? -9.729 -3.326 20.467 1.00 66.62 86 ALA A CA 1
ATOM 652 C C . ALA A 1 86 ? -8.253 -2.914 20.311 1.00 66.62 86 ALA A C 1
ATOM 654 O O . ALA A 1 86 ? -7.910 -2.089 19.463 1.00 66.62 86 ALA A O 1
ATOM 655 N N . THR A 1 87 ? -7.367 -3.516 21.110 1.00 75.94 87 THR A N 1
ATOM 656 C CA . THR A 1 87 ? -5.921 -3.280 21.023 1.00 75.94 87 THR A CA 1
ATOM 657 C C . THR A 1 87 ? -5.341 -3.853 19.725 1.00 75.94 87 THR A C 1
ATOM 659 O O . THR A 1 87 ? -4.579 -3.165 19.046 1.00 75.94 87 THR A O 1
ATOM 662 N N . GLU A 1 88 ? -5.752 -5.064 19.336 1.00 80.81 88 GLU A N 1
ATOM 663 C CA . GLU A 1 88 ? -5.325 -5.720 18.090 1.00 80.81 88 GLU A CA 1
ATOM 664 C C . GLU A 1 88 ? -5.852 -4.995 16.837 1.00 80.81 88 GLU A C 1
ATOM 666 O O . GLU A 1 88 ? -5.080 -4.723 15.915 1.00 80.81 88 GLU A O 1
ATOM 671 N N . GLU A 1 89 ? -7.122 -4.567 16.822 1.00 83.06 89 GLU A N 1
ATOM 672 C CA . GLU A 1 89 ? -7.680 -3.764 15.722 1.00 83.06 89 GLU A CA 1
ATOM 673 C C . GLU A 1 89 ? -6.895 -2.455 15.531 1.00 83.06 89 GLU A C 1
ATOM 675 O O . GLU A 1 89 ? -6.526 -2.087 14.411 1.00 83.06 89 GLU A O 1
ATOM 680 N N . GLN A 1 90 ? -6.559 -1.773 16.630 1.00 86.62 90 GLN A N 1
ATOM 681 C CA . GLN A 1 90 ? -5.775 -0.542 16.584 1.00 86.62 90 GLN A CA 1
ATOM 682 C C . GLN A 1 90 ? -4.364 -0.772 16.019 1.00 86.62 90 GLN A C 1
ATOM 684 O O . GLN A 1 90 ? -3.811 0.111 15.355 1.00 86.62 90 GLN A O 1
ATOM 689 N N . GLU A 1 91 ? -3.755 -1.930 16.275 1.00 89.44 91 GLU A N 1
ATOM 690 C CA . GLU A 1 91 ? -2.472 -2.304 15.675 1.00 89.44 91 GLU A CA 1
ATOM 691 C C . GLU A 1 91 ? -2.597 -2.530 14.167 1.00 89.44 91 GLU A C 1
ATOM 693 O O . GLU A 1 91 ? -1.742 -2.051 13.413 1.00 89.44 91 GLU A O 1
ATOM 698 N N . TYR A 1 92 ? -3.672 -3.184 13.715 1.00 90.88 92 TYR A N 1
ATOM 699 C CA . TYR A 1 92 ? -3.947 -3.377 12.290 1.00 90.88 92 TYR A CA 1
ATOM 700 C C . TYR A 1 92 ? -4.131 -2.037 11.582 1.00 90.88 92 TYR A C 1
ATOM 702 O O . TYR A 1 92 ? -3.488 -1.798 10.561 1.00 90.88 92 TYR A O 1
ATOM 710 N N . ILE A 1 93 ? -4.914 -1.123 12.162 1.00 91.81 93 ILE A N 1
ATOM 711 C CA . ILE A 1 93 ? -5.147 0.218 11.608 1.00 91.81 93 ILE A CA 1
ATOM 712 C C . ILE A 1 93 ? -3.830 0.980 11.449 1.00 91.81 93 ILE A C 1
ATOM 714 O O . ILE A 1 93 ? -3.505 1.432 10.351 1.00 91.81 93 ILE A O 1
ATOM 718 N N . LYS A 1 94 ? -3.024 1.063 12.515 1.00 94.12 94 LYS A N 1
ATOM 719 C CA . LYS A 1 94 ? -1.726 1.758 12.479 1.00 94.12 94 LYS A CA 1
ATOM 720 C C . LYS A 1 94 ? -0.800 1.158 11.423 1.00 94.12 94 LYS A C 1
ATOM 722 O O . LYS A 1 94 ? -0.136 1.887 10.689 1.00 94.12 94 LYS A O 1
ATOM 727 N N . TRP A 1 95 ? -0.748 -0.168 11.333 1.00 94.25 95 TRP A N 1
ATOM 728 C CA . TRP A 1 95 ? 0.071 -0.840 10.330 1.00 94.25 95 TRP A CA 1
ATOM 729 C C . TRP A 1 95 ? -0.405 -0.506 8.906 1.00 94.25 95 TRP A C 1
ATOM 731 O O . TRP A 1 95 ? 0.413 -0.186 8.042 1.00 94.25 95 TRP A O 1
ATOM 741 N N . MET A 1 96 ? -1.721 -0.497 8.676 1.00 94.06 96 MET A N 1
ATOM 742 C CA . MET A 1 96 ? -2.328 -0.174 7.381 1.00 94.06 96 MET A CA 1
ATOM 743 C C . MET A 1 96 ? -2.114 1.276 6.960 1.00 94.06 96 MET A C 1
ATOM 745 O O . MET A 1 96 ? -1.843 1.528 5.787 1.00 94.06 96 MET A O 1
ATOM 749 N N . GLU A 1 97 ? -2.163 2.227 7.893 1.00 95.12 97 GLU A N 1
ATOM 750 C CA . GLU A 1 97 ? -1.825 3.622 7.603 1.00 95.12 97 GLU A CA 1
ATOM 751 C C . GLU A 1 97 ? -0.402 3.751 7.057 1.00 95.12 97 GLU A C 1
ATOM 753 O O . GLU A 1 97 ? -0.191 4.361 6.010 1.00 95.12 97 GLU A O 1
ATOM 758 N N . THR A 1 98 ? 0.581 3.128 7.714 1.00 96.38 98 THR A N 1
ATOM 759 C CA . THR A 1 98 ? 1.975 3.130 7.243 1.00 96.38 98 THR A CA 1
ATOM 760 C C . THR A 1 98 ? 2.093 2.517 5.845 1.00 96.38 98 THR A C 1
ATOM 762 O O . THR A 1 98 ? 2.826 3.041 5.002 1.00 96.38 98 THR A O 1
ATOM 765 N N . THR A 1 99 ? 1.342 1.448 5.562 1.00 95.81 99 THR A N 1
ATOM 766 C CA . THR A 1 99 ? 1.277 0.828 4.228 1.00 95.81 99 THR A CA 1
ATOM 767 C C . THR A 1 99 ? 0.675 1.770 3.183 1.00 95.81 99 THR A C 1
ATOM 769 O O . THR A 1 99 ? 1.200 1.871 2.071 1.00 95.81 99 THR A O 1
ATOM 772 N N . PHE A 1 100 ? -0.367 2.531 3.525 1.00 97.06 100 PHE A N 1
ATOM 773 C CA . PHE A 1 100 ? -0.900 3.560 2.635 1.00 97.06 100 PHE A CA 1
ATOM 774 C C . PHE A 1 100 ? 0.085 4.706 2.406 1.00 97.06 100 PHE A C 1
ATOM 776 O O . PHE A 1 100 ? 0.239 5.141 1.267 1.00 97.06 100 PHE A O 1
ATOM 783 N N . TYR A 1 101 ? 0.790 5.175 3.438 1.00 97.00 101 TYR A N 1
ATOM 784 C CA . TYR A 1 101 ? 1.821 6.201 3.276 1.00 97.00 101 TYR A CA 1
ATOM 785 C C . TYR A 1 101 ? 2.959 5.728 2.367 1.00 97.00 101 TYR A C 1
ATOM 787 O O . TYR A 1 101 ? 3.417 6.488 1.512 1.00 97.00 101 TYR A O 1
ATOM 795 N N . PHE A 1 102 ? 3.363 4.460 2.483 1.00 95.44 102 PHE A N 1
ATOM 796 C CA . PHE A 1 102 ? 4.278 3.820 1.538 1.00 95.44 102 PHE A CA 1
ATOM 797 C C . PHE A 1 102 ? 3.752 3.890 0.099 1.00 95.44 102 PHE A C 1
ATOM 799 O O . PHE A 1 102 ? 4.441 4.407 -0.784 1.00 95.44 102 PHE A O 1
ATOM 806 N N . LEU A 1 103 ? 2.519 3.433 -0.131 1.00 95.75 103 LEU A N 1
ATOM 807 C CA . LEU A 1 103 ? 1.915 3.392 -1.461 1.00 95.75 103 LEU A CA 1
ATOM 808 C C . LEU A 1 103 ? 1.763 4.795 -2.067 1.00 95.75 103 LEU A C 1
ATOM 810 O O . LEU A 1 103 ? 2.167 5.036 -3.204 1.00 95.75 103 LEU A O 1
ATOM 814 N N . ILE A 1 104 ? 1.232 5.745 -1.298 1.00 96.56 104 ILE A N 1
ATOM 815 C CA . ILE A 1 104 ? 1.045 7.137 -1.721 1.00 96.56 104 ILE A CA 1
ATOM 816 C C . ILE A 1 104 ? 2.394 7.782 -2.047 1.00 96.56 104 ILE A C 1
ATOM 818 O O . ILE A 1 104 ? 2.515 8.460 -3.067 1.00 96.56 104 ILE A O 1
ATOM 822 N N . SER A 1 105 ? 3.421 7.561 -1.224 1.00 95.94 105 SER A N 1
ATOM 823 C CA . SER A 1 105 ? 4.767 8.085 -1.470 1.00 95.94 105 SER A CA 1
ATOM 824 C C . SER A 1 105 ? 5.391 7.493 -2.742 1.00 95.94 105 SER A C 1
ATOM 826 O O . SER A 1 105 ? 5.973 8.216 -3.557 1.00 95.94 105 SER A O 1
ATOM 828 N N . ALA A 1 106 ? 5.222 6.188 -2.977 1.00 94.44 106 ALA A N 1
ATOM 829 C CA . ALA A 1 106 ? 5.666 5.527 -4.208 1.00 94.44 106 ALA A CA 1
ATOM 830 C C . ALA A 1 106 ? 4.994 6.116 -5.459 1.00 94.44 106 ALA A C 1
ATOM 832 O O . ALA A 1 106 ? 5.667 6.404 -6.452 1.00 94.44 106 ALA A O 1
ATOM 833 N N . LEU A 1 107 ? 3.682 6.355 -5.391 1.00 94.19 107 LEU A N 1
ATOM 834 C CA . LEU A 1 107 ? 2.901 6.930 -6.487 1.00 94.19 107 LEU A CA 1
ATOM 835 C C . LEU A 1 107 ? 3.255 8.403 -6.742 1.00 94.19 107 LEU A C 1
ATOM 837 O O . LEU A 1 107 ? 3.510 8.779 -7.884 1.00 94.19 107 LEU A O 1
ATOM 841 N N . LYS A 1 108 ? 3.348 9.230 -5.692 1.00 94.00 108 LYS A N 1
ATOM 842 C CA . LYS A 1 108 ? 3.683 10.662 -5.809 1.00 94.00 108 LYS A CA 1
ATOM 843 C C . LYS A 1 108 ? 5.106 10.913 -6.302 1.00 94.00 108 LYS A C 1
ATOM 845 O O . LYS A 1 108 ? 5.344 11.895 -6.995 1.00 94.00 108 LYS A O 1
ATOM 850 N N . SER A 1 109 ? 6.056 10.050 -5.947 1.00 91.06 109 SER A N 1
ATOM 851 C CA . SER A 1 109 ? 7.468 10.226 -6.318 1.00 91.06 109 SER A CA 1
ATOM 852 C C . SER A 1 109 ? 7.793 9.844 -7.768 1.00 91.06 109 SER A C 1
ATOM 854 O O . SER A 1 109 ? 8.935 10.014 -8.192 1.00 91.06 109 SER A O 1
ATOM 856 N N . GLY A 1 110 ? 6.837 9.284 -8.521 1.00 83.19 110 GLY A N 1
ATOM 857 C CA . GLY A 1 110 ? 7.065 8.764 -9.875 1.00 83.19 110 GLY A CA 1
ATOM 858 C C . GLY A 1 110 ? 7.856 7.449 -9.916 1.00 83.19 110 GLY A C 1
ATOM 859 O O . GLY A 1 110 ? 8.106 6.910 -10.991 1.00 83.19 110 GLY A O 1
ATOM 860 N N . ARG A 1 111 ? 8.221 6.890 -8.755 1.00 83.94 111 ARG A N 1
ATOM 861 C CA . ARG A 1 111 ? 8.962 5.621 -8.633 1.00 83.94 111 ARG A CA 1
ATOM 862 C C . ARG A 1 111 ? 8.058 4.391 -8.697 1.00 83.94 111 ARG A C 1
ATOM 864 O O . ARG A 1 111 ? 8.542 3.266 -8.665 1.00 83.94 111 ARG A O 1
ATOM 871 N N . ALA A 1 112 ? 6.753 4.588 -8.847 1.00 88.31 112 ALA A N 1
ATOM 872 C CA . ALA A 1 112 ? 5.771 3.518 -8.952 1.00 88.31 112 ALA A CA 1
ATOM 873 C C . ALA A 1 112 ? 6.108 2.462 -10.023 1.00 88.31 112 ALA A C 1
ATOM 875 O O . ALA A 1 112 ? 5.838 1.286 -9.813 1.00 88.31 112 ALA A O 1
ATOM 876 N N . ALA A 1 113 ? 6.755 2.851 -11.129 1.00 87.81 113 ALA A N 1
ATOM 877 C CA . ALA A 1 113 ? 7.135 1.927 -12.202 1.00 87.81 113 ALA A CA 1
ATOM 878 C C . ALA A 1 113 ? 8.100 0.810 -11.753 1.00 87.81 113 ALA A C 1
ATOM 880 O O . ALA A 1 113 ? 8.043 -0.293 -12.288 1.00 87.81 113 ALA A O 1
ATOM 881 N N . VAL A 1 114 ? 8.971 1.063 -10.764 1.00 87.81 114 VAL A N 1
ATOM 882 C CA . VAL A 1 114 ? 9.873 0.024 -10.225 1.00 87.81 114 VAL A CA 1
ATOM 883 C C . VAL A 1 114 ? 9.229 -0.804 -9.111 1.00 87.81 114 VAL A C 1
ATOM 885 O O . VAL A 1 114 ? 9.790 -1.818 -8.711 1.00 87.81 114 VAL A O 1
ATOM 888 N N . LEU A 1 115 ? 8.055 -0.390 -8.624 1.00 90.44 115 LEU A N 1
ATOM 889 C CA . LEU A 1 115 ? 7.299 -1.048 -7.553 1.00 90.44 115 LEU A CA 1
ATOM 890 C C . LEU A 1 115 ? 5.963 -1.628 -8.043 1.00 90.44 115 LEU A C 1
ATOM 892 O O . LEU A 1 115 ? 5.109 -1.972 -7.225 1.00 90.44 115 LEU A O 1
ATOM 896 N N . THR A 1 116 ? 5.756 -1.743 -9.359 1.00 90.31 116 THR A N 1
ATOM 897 C CA . THR A 1 116 ? 4.475 -2.156 -9.953 1.00 90.31 116 THR A CA 1
ATOM 898 C C . THR A 1 116 ? 3.960 -3.482 -9.394 1.00 90.31 116 THR A C 1
ATOM 900 O O . THR A 1 116 ? 2.777 -3.583 -9.086 1.00 90.31 116 THR A O 1
ATOM 903 N N . ASN A 1 117 ? 4.823 -4.483 -9.196 1.00 88.44 117 ASN A N 1
ATOM 904 C CA . ASN A 1 117 ? 4.439 -5.771 -8.604 1.00 88.44 117 ASN A CA 1
ATOM 905 C C . ASN A 1 117 ? 3.798 -5.616 -7.216 1.00 88.44 117 ASN A C 1
ATOM 907 O O . ASN A 1 117 ? 2.830 -6.298 -6.894 1.00 88.44 117 ASN A O 1
ATOM 911 N N . ILE A 1 118 ? 4.326 -4.700 -6.407 1.00 91.00 118 ILE A N 1
ATOM 912 C CA . ILE A 1 118 ? 3.861 -4.446 -5.042 1.00 91.00 118 ILE A CA 1
ATOM 913 C C . ILE A 1 118 ? 2.580 -3.633 -5.074 1.00 91.00 118 ILE A C 1
ATOM 915 O O . ILE A 1 118 ? 1.617 -3.975 -4.399 1.00 91.00 118 ILE A O 1
ATOM 919 N N . ILE A 1 119 ? 2.548 -2.589 -5.901 1.00 93.25 119 ILE A N 1
ATOM 920 C CA . ILE A 1 119 ? 1.364 -1.753 -6.095 1.00 93.25 119 ILE A CA 1
ATOM 921 C C . ILE A 1 119 ? 0.166 -2.612 -6.508 1.00 93.25 119 ILE A C 1
ATOM 923 O O . ILE A 1 119 ? -0.913 -2.463 -5.943 1.00 93.25 119 ILE A O 1
ATOM 927 N N . VAL A 1 120 ? 0.370 -3.546 -7.439 1.00 91.94 120 VAL A N 1
ATOM 928 C CA . VAL A 1 120 ? -0.669 -4.474 -7.901 1.00 91.94 120 VAL A CA 1
ATOM 929 C C . VAL A 1 120 ? -1.119 -5.410 -6.779 1.00 91.94 120 VAL A C 1
ATOM 931 O O . VAL A 1 120 ? -2.320 -5.597 -6.600 1.00 91.94 120 VAL A O 1
ATOM 934 N N . GLY A 1 121 ? -0.191 -5.931 -5.972 1.00 90.81 121 GLY A N 1
ATOM 935 C CA . GLY A 1 121 ? -0.529 -6.731 -4.790 1.00 90.81 121 GLY A CA 1
ATOM 936 C C . GLY A 1 121 ? -1.303 -5.957 -3.713 1.00 90.81 121 GLY A C 1
ATOM 937 O O . GLY A 1 121 ? -2.089 -6.542 -2.977 1.00 90.81 121 GLY A O 1
ATOM 938 N N . LEU A 1 122 ? -1.142 -4.634 -3.648 1.00 93.81 122 LEU A N 1
ATOM 939 C CA . LEU A 1 122 ? -1.854 -3.762 -2.709 1.00 93.81 122 LEU A CA 1
ATOM 940 C C . LEU A 1 122 ? -3.191 -3.229 -3.255 1.00 93.81 122 LEU A C 1
ATOM 942 O O . LEU A 1 122 ? -3.868 -2.472 -2.563 1.00 93.81 122 LEU A O 1
ATOM 946 N N . LEU A 1 123 ? -3.624 -3.613 -4.460 1.00 93.19 123 LEU A N 1
ATOM 947 C CA . LEU A 1 123 ? -4.896 -3.126 -5.012 1.00 93.19 123 LEU A CA 1
ATOM 948 C C . LEU A 1 123 ? -6.107 -3.564 -4.186 1.00 93.19 123 LEU A C 1
ATOM 950 O O . LEU A 1 123 ? -7.018 -2.763 -3.985 1.00 93.19 123 LEU A O 1
ATOM 954 N N . TY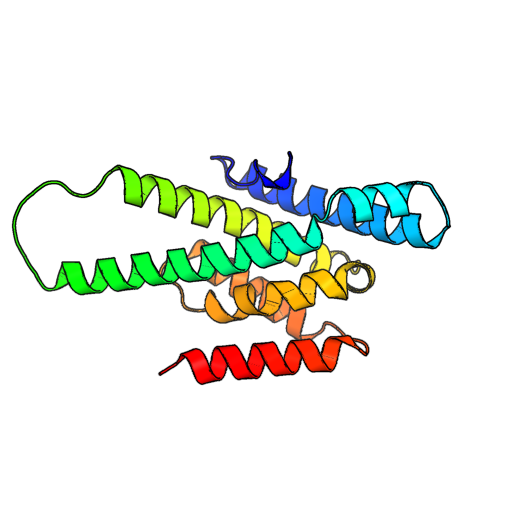R A 1 124 ? -6.093 -4.790 -3.657 1.00 91.25 124 TYR A N 1
ATOM 955 C CA . TYR A 1 124 ? -7.169 -5.289 -2.798 1.00 91.25 124 TYR A CA 1
ATOM 956 C C . TYR A 1 124 ? -7.379 -4.385 -1.575 1.00 91.25 124 TYR A C 1
ATOM 958 O O . TYR A 1 124 ? -8.508 -4.011 -1.265 1.00 91.25 124 TYR A O 1
ATOM 966 N N . LEU A 1 125 ? -6.286 -3.947 -0.942 1.00 92.62 125 LEU A N 1
ATOM 967 C CA . LEU A 1 125 ? -6.302 -2.983 0.160 1.00 92.62 125 LEU A CA 1
ATOM 968 C C . LEU A 1 125 ? -6.944 -1.657 -0.234 1.00 92.62 125 LEU A C 1
ATOM 970 O O . LEU A 1 125 ? -7.797 -1.137 0.486 1.00 92.62 125 LEU A O 1
ATOM 974 N N . VAL A 1 126 ? -6.511 -1.103 -1.367 1.00 94.44 126 VAL A N 1
ATOM 975 C CA . VAL A 1 126 ? -6.969 0.210 -1.825 1.00 94.44 126 VAL A CA 1
ATOM 976 C C . VAL A 1 126 ? -8.455 0.205 -2.128 1.00 94.44 126 VAL A C 1
ATOM 978 O O . VAL A 1 126 ? -9.101 1.212 -1.867 1.00 94.44 126 VAL A O 1
ATOM 981 N N . ILE A 1 127 ? -8.989 -0.879 -2.695 1.00 92.56 127 ILE A N 1
ATOM 982 C CA . ILE A 1 127 ? -10.402 -0.955 -3.073 1.00 92.56 127 ILE A CA 1
ATOM 983 C C . ILE A 1 127 ? -11.263 -1.281 -1.845 1.00 92.56 127 ILE A C 1
ATOM 985 O O . ILE A 1 127 ? -12.237 -0.578 -1.586 1.00 92.56 127 ILE A O 1
ATOM 989 N N . SER A 1 128 ? -10.877 -2.277 -1.046 1.00 89.94 128 SER A N 1
ATOM 990 C CA . SER A 1 128 ? -11.699 -2.765 0.074 1.00 89.94 128 SER A CA 1
ATOM 991 C C . SER A 1 128 ? -11.853 -1.736 1.198 1.00 89.94 128 SER A C 1
ATOM 993 O O . SER A 1 128 ? -12.905 -1.642 1.825 1.00 89.94 128 SER A O 1
ATOM 995 N N . LEU A 1 129 ? -10.833 -0.903 1.435 1.00 91.69 129 LEU A N 1
ATOM 996 C CA . LEU A 1 129 ? -10.866 0.086 2.516 1.00 91.69 129 LEU A CA 1
ATOM 997 C C . LEU A 1 129 ? -11.398 1.469 2.111 1.00 91.69 129 LEU A C 1
ATOM 999 O O . LEU A 1 129 ? -11.373 2.380 2.934 1.00 91.69 129 LEU A O 1
ATOM 1003 N N . GLN A 1 130 ? -11.921 1.675 0.896 1.00 89.56 130 GLN A N 1
ATOM 1004 C CA . GLN A 1 130 ? -12.499 2.986 0.528 1.00 89.56 130 GLN A CA 1
ATOM 1005 C C . GLN A 1 130 ? -13.745 3.345 1.342 1.00 89.56 130 GLN A C 1
ATOM 1007 O O . GLN A 1 130 ? -14.012 4.532 1.569 1.00 89.56 130 GLN A O 1
ATOM 1012 N N . GLU A 1 131 ? -14.480 2.332 1.800 1.00 83.06 131 GLU A N 1
ATOM 1013 C CA . GLU A 1 131 ? -15.753 2.454 2.519 1.00 83.06 131 GLU A CA 1
ATOM 1014 C C . GLU A 1 131 ? -15.699 1.837 3.929 1.00 83.06 131 GLU A C 1
ATOM 1016 O O . GLU A 1 131 ? -16.695 1.361 4.462 1.00 83.06 131 GLU A O 1
ATOM 1021 N N . THR A 1 132 ? -14.525 1.853 4.567 1.00 85.31 132 THR A N 1
ATOM 1022 C CA . THR A 1 132 ? -14.386 1.452 5.978 1.00 85.31 132 THR A CA 1
ATOM 1023 C C . THR A 1 132 ? -14.932 2.515 6.947 1.00 85.31 132 THR A C 1
ATOM 1025 O O . THR A 1 132 ? -14.949 3.710 6.641 1.00 85.31 132 THR A O 1
ATOM 1028 N N . THR A 1 133 ? -15.334 2.089 8.149 1.00 83.31 133 THR A N 1
ATOM 1029 C CA . THR A 1 133 ? -15.733 2.958 9.275 1.00 83.31 133 THR A CA 1
ATOM 1030 C C . THR A 1 133 ? -14.576 3.820 9.795 1.00 83.31 133 THR A C 1
ATOM 1032 O O . THR A 1 133 ? -14.797 4.874 10.396 1.00 83.31 133 THR A O 1
ATOM 1035 N N . HIS A 1 134 ? -13.333 3.420 9.515 1.00 88.44 134 HIS A N 1
ATOM 1036 C CA . HIS A 1 134 ? -12.118 4.132 9.902 1.00 88.44 134 HIS A CA 1
ATOM 1037 C C . HIS A 1 134 ? -11.808 5.283 8.937 1.00 88.44 134 HIS A C 1
ATOM 1039 O O . HIS A 1 134 ? -11.194 5.103 7.884 1.00 88.44 134 HIS A O 1
ATOM 1045 N N . LYS A 1 135 ? -12.219 6.503 9.308 1.00 90.62 135 LYS A N 1
ATOM 1046 C CA . LYS A 1 135 ? -12.142 7.705 8.454 1.00 90.62 135 LYS A CA 1
ATOM 1047 C C . LYS A 1 135 ? -10.748 7.972 7.872 1.00 90.62 135 LYS A C 1
ATOM 1049 O O . LYS A 1 135 ? -10.644 8.366 6.708 1.00 90.62 135 LYS A O 1
ATOM 1054 N N . GLU A 1 136 ? -9.691 7.788 8.660 1.00 91.19 136 GLU A N 1
ATOM 1055 C CA . GLU A 1 136 ? -8.311 8.017 8.209 1.00 91.19 136 GLU A CA 1
ATOM 1056 C C . GLU A 1 136 ? -7.910 7.014 7.121 1.00 91.19 136 GLU A C 1
ATOM 1058 O O . GLU A 1 136 ? -7.484 7.427 6.042 1.00 91.19 136 GLU A O 1
ATOM 1063 N N . LEU A 1 137 ? -8.157 5.716 7.338 1.00 93.69 137 LEU A N 1
ATOM 1064 C CA . LEU A 1 137 ? -7.908 4.670 6.341 1.00 93.69 137 LEU A CA 1
ATOM 1065 C C . LEU A 1 137 ? -8.730 4.878 5.068 1.00 93.69 137 LEU A C 1
ATOM 1067 O O . LEU A 1 137 ? -8.178 4.796 3.975 1.00 93.69 137 LEU A O 1
ATOM 1071 N N . SER A 1 138 ? -10.015 5.222 5.192 1.00 94.56 138 SER A N 1
ATOM 1072 C CA . SER A 1 138 ? -10.866 5.541 4.037 1.00 94.56 138 SER A CA 1
ATOM 1073 C C . SER A 1 138 ? -10.316 6.725 3.231 1.00 94.56 138 SER A C 1
ATOM 1075 O O . SER A 1 138 ? -10.261 6.684 2.000 1.00 94.56 138 SER A O 1
ATOM 1077 N N . THR A 1 139 ? -9.832 7.768 3.912 1.00 96.56 139 THR A N 1
ATOM 1078 C CA . THR A 1 139 ? -9.231 8.946 3.264 1.00 96.56 139 THR A CA 1
ATOM 1079 C C . THR A 1 139 ? -7.935 8.583 2.535 1.00 96.56 139 THR A C 1
ATOM 1081 O O . THR A 1 139 ? -7.734 8.983 1.383 1.00 96.56 139 THR A O 1
ATOM 1084 N N . LEU A 1 140 ? -7.070 7.789 3.170 1.00 97.25 140 LEU A N 1
ATOM 1085 C CA . LEU A 1 140 ? -5.826 7.304 2.576 1.00 97.25 140 LEU A CA 1
ATOM 1086 C C . LEU A 1 140 ? -6.086 6.387 1.372 1.00 97.25 140 LEU A C 1
ATOM 1088 O O . LEU A 1 140 ? -5.457 6.565 0.329 1.00 97.25 140 LEU A O 1
ATOM 1092 N N . ALA A 1 141 ? -7.057 5.476 1.470 1.00 96.38 141 ALA A N 1
ATOM 1093 C CA . ALA A 1 141 ? -7.459 4.584 0.387 1.00 96.38 141 ALA A CA 1
ATOM 1094 C C . ALA A 1 141 ? -7.964 5.360 -0.837 1.00 96.38 141 ALA A C 1
ATOM 1096 O O . ALA A 1 141 ? -7.525 5.106 -1.960 1.00 96.38 141 ALA A O 1
ATOM 1097 N N . ARG A 1 142 ? -8.824 6.368 -0.633 1.00 96.31 142 ARG A N 1
ATOM 1098 C CA . ARG A 1 142 ? -9.304 7.241 -1.720 1.00 96.31 142 ARG A CA 1
ATOM 1099 C C . ARG A 1 142 ? -8.168 8.032 -2.357 1.00 96.31 142 ARG A C 1
ATOM 1101 O O . ARG A 1 142 ? -8.075 8.072 -3.580 1.00 96.31 142 ARG A O 1
ATOM 1108 N N . THR A 1 143 ? -7.267 8.582 -1.543 1.00 96.62 143 THR A N 1
ATOM 1109 C CA . THR A 1 143 ? -6.083 9.305 -2.035 1.00 96.62 143 THR A CA 1
ATOM 1110 C C . THR A 1 143 ? -5.191 8.392 -2.882 1.00 96.62 143 THR A C 1
ATOM 1112 O O . THR A 1 143 ? -4.757 8.771 -3.969 1.00 96.62 143 THR A O 1
ATOM 1115 N N . ALA A 1 144 ? -4.932 7.166 -2.418 1.00 96.25 144 ALA A N 1
ATOM 1116 C CA . ALA A 1 144 ? -4.165 6.178 -3.171 1.00 96.25 144 ALA A CA 1
ATOM 1117 C C . ALA A 1 144 ? -4.863 5.809 -4.491 1.00 96.25 144 ALA A C 1
ATOM 1119 O O . ALA A 1 144 ? -4.209 5.759 -5.531 1.00 96.25 144 ALA A O 1
ATOM 1120 N N . MET A 1 145 ? -6.186 5.621 -4.476 1.00 95.56 145 MET A N 1
ATOM 1121 C CA . MET A 1 145 ? -6.967 5.332 -5.680 1.00 95.56 145 MET A CA 1
ATOM 1122 C C . MET A 1 145 ? -6.912 6.471 -6.700 1.00 95.56 145 MET A C 1
ATOM 1124 O O . MET A 1 145 ? -6.749 6.222 -7.890 1.00 95.56 145 MET A O 1
ATOM 1128 N N . GLU A 1 146 ? -7.014 7.727 -6.264 1.00 95.25 146 GLU A N 1
ATOM 1129 C CA . GLU A 1 146 ? -6.896 8.887 -7.155 1.00 95.25 146 GLU A CA 1
ATOM 1130 C C . GLU A 1 146 ? -5.552 8.939 -7.879 1.00 95.25 146 GLU A C 1
ATOM 1132 O O . GLU A 1 146 ? -5.507 9.252 -9.069 1.00 95.25 146 GLU A O 1
ATOM 1137 N N . LEU A 1 147 ? -4.472 8.578 -7.186 1.00 94.44 147 LEU A N 1
ATOM 1138 C CA . LEU A 1 147 ? -3.142 8.478 -7.778 1.00 94.44 147 LEU A CA 1
ATOM 1139 C C . LEU A 1 147 ? -3.025 7.272 -8.726 1.00 94.44 147 LEU A C 1
ATOM 1141 O O . LEU A 1 147 ? -2.401 7.376 -9.782 1.00 94.44 147 LEU A O 1
ATOM 1145 N N . LEU A 1 148 ? -3.651 6.143 -8.383 1.00 92.06 148 LEU A N 1
ATOM 1146 C CA . LEU A 1 148 ? -3.628 4.920 -9.190 1.00 92.06 148 LEU A CA 1
ATOM 1147 C C . LEU A 1 148 ? -4.371 5.043 -10.519 1.00 92.06 148 LEU A C 1
ATOM 1149 O O . LEU A 1 148 ? -3.959 4.396 -11.478 1.00 92.06 148 LEU A O 1
ATOM 1153 N N . LYS A 1 149 ? -5.403 5.897 -10.615 1.00 88.56 149 LYS A N 1
ATOM 1154 C CA . LYS A 1 149 ? -6.142 6.160 -11.871 1.00 88.56 149 LYS A CA 1
ATOM 1155 C C . LYS A 1 149 ? -5.223 6.497 -13.048 1.00 88.56 149 LYS A C 1
ATOM 1157 O O . LYS A 1 149 ? -5.567 6.223 -14.192 1.00 88.56 149 LYS A O 1
ATOM 1162 N N . TRP A 1 150 ? -4.068 7.089 -12.759 1.00 84.44 150 TRP A N 1
ATOM 1163 C CA . TRP A 1 150 ? -3.104 7.548 -13.754 1.00 84.44 150 TRP A CA 1
ATOM 1164 C C . TRP A 1 150 ? -1.849 6.670 -13.831 1.00 84.44 150 TRP A C 1
ATOM 1166 O O . TRP A 1 150 ? -0.926 6.981 -14.584 1.00 84.44 150 TRP A O 1
ATOM 1176 N N . HIS A 1 151 ? -1.784 5.580 -13.062 1.00 88.38 151 HIS A N 1
ATOM 1177 C CA . HIS A 1 151 ? -0.639 4.680 -13.075 1.00 88.38 151 HIS A CA 1
ATOM 1178 C C . HIS A 1 151 ? -0.737 3.684 -14.236 1.00 88.38 151 HIS A C 1
ATOM 1180 O O . HIS A 1 151 ? -1.689 2.914 -14.342 1.00 88.38 151 HIS A O 1
ATOM 1186 N N . VAL A 1 152 ? 0.277 3.675 -15.103 1.00 88.25 152 VAL A N 1
ATOM 1187 C CA . VAL A 1 152 ? 0.371 2.707 -16.201 1.00 88.25 152 VAL A CA 1
ATOM 1188 C C . VAL A 1 152 ? 0.786 1.350 -15.644 1.00 88.25 152 VAL A C 1
ATOM 1190 O O . VAL A 1 152 ? 1.860 1.223 -15.059 1.00 88.25 152 VAL A O 1
ATOM 1193 N N . ILE A 1 153 ? -0.041 0.331 -15.876 1.00 88.31 153 ILE A N 1
ATOM 1194 C CA . ILE A 1 153 ? 0.233 -1.043 -15.453 1.00 88.31 153 ILE A CA 1
ATOM 1195 C C . ILE A 1 153 ? 0.744 -1.846 -16.659 1.00 88.31 153 ILE A C 1
ATOM 1197 O O . ILE A 1 153 ? -0.044 -2.172 -17.551 1.00 88.31 153 ILE A O 1
ATOM 1201 N N . PRO A 1 154 ? 2.049 -2.164 -16.729 1.00 87.00 154 PRO A N 1
ATOM 1202 C CA . PRO A 1 154 ? 2.599 -2.977 -17.805 1.00 87.00 154 PRO A CA 1
ATOM 1203 C C . PRO A 1 154 ? 2.169 -4.448 -17.705 1.00 87.00 154 PRO A C 1
ATOM 1205 O O . PRO A 1 154 ? 1.877 -4.975 -16.629 1.00 87.00 154 PRO A O 1
ATOM 1208 N N . GLN A 1 155 ? 2.203 -5.148 -18.840 1.00 85.50 155 GLN A N 1
ATOM 1209 C CA . GLN A 1 155 ? 2.197 -6.614 -18.847 1.00 85.50 155 GLN A CA 1
ATOM 1210 C C . GLN A 1 155 ? 3.445 -7.140 -18.105 1.00 85.50 155 GLN A C 1
ATOM 1212 O O . GLN A 1 155 ? 4.507 -6.525 -18.224 1.00 85.50 155 GLN A O 1
ATOM 1217 N N . PRO A 1 156 ? 3.356 -8.246 -17.338 1.00 86.44 156 PRO A N 1
ATOM 1218 C CA . PRO A 1 156 ? 2.234 -9.193 -17.239 1.00 86.44 156 PRO A CA 1
ATOM 1219 C C . PRO A 1 156 ? 1.184 -8.854 -16.160 1.00 86.44 156 PRO A C 1
ATOM 1221 O O . PRO A 1 156 ? 0.238 -9.614 -15.957 1.00 86.44 156 PRO A O 1
ATOM 1224 N N . TYR A 1 157 ? 1.327 -7.735 -15.446 1.00 89.50 157 TYR A N 1
ATOM 1225 C CA . TYR A 1 157 ? 0.535 -7.465 -14.241 1.00 89.50 157 TYR A CA 1
ATOM 1226 C C . TYR A 1 157 ? -0.948 -7.188 -14.502 1.00 89.50 157 TYR A C 1
ATOM 1228 O O . TYR A 1 157 ? -1.758 -7.306 -13.586 1.00 89.50 157 TYR A O 1
ATOM 1236 N N . VAL A 1 158 ? -1.324 -6.866 -15.741 1.00 90.00 158 VAL A N 1
ATOM 1237 C CA . VAL A 1 158 ? -2.719 -6.607 -16.131 1.00 90.00 158 VAL A CA 1
ATOM 1238 C C . VAL A 1 158 ? -3.635 -7.770 -15.745 1.00 90.00 158 VAL A C 1
ATOM 1240 O O . VAL A 1 158 ? -4.712 -7.537 -15.203 1.00 90.00 158 VAL A O 1
ATOM 1243 N N . SER A 1 159 ? -3.202 -9.019 -15.953 1.00 89.12 159 SER A N 1
ATOM 1244 C CA . SER A 1 159 ? -4.012 -10.185 -15.576 1.00 89.12 159 SER A CA 1
ATOM 1245 C C . SER A 1 159 ? -4.253 -10.247 -14.068 1.00 89.12 159 SER A C 1
ATOM 1247 O O . SER A 1 159 ? -5.362 -10.554 -13.646 1.0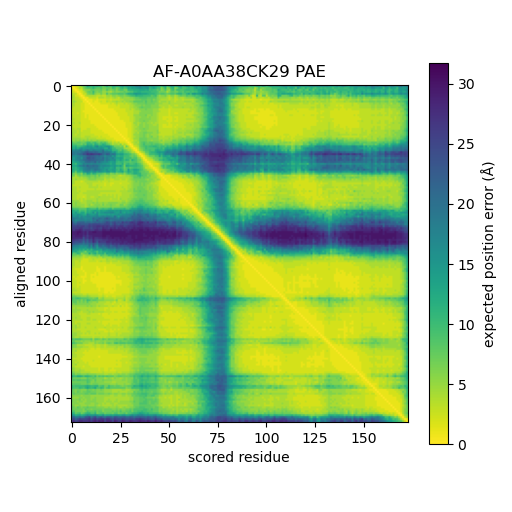0 89.12 159 SER A O 1
ATOM 1249 N N . SER A 1 160 ? -3.241 -9.933 -13.256 1.00 88.94 160 SER A N 1
ATOM 1250 C CA . SER A 1 160 ? -3.361 -9.915 -11.795 1.00 88.94 160 SER A CA 1
ATOM 1251 C C . SER A 1 160 ? -4.315 -8.822 -11.321 1.00 88.94 160 SER A C 1
ATOM 1253 O O . SER A 1 160 ? -5.133 -9.069 -10.442 1.00 88.94 160 SER A O 1
ATOM 1255 N N . VAL A 1 161 ? -4.263 -7.638 -11.940 1.00 90.44 161 VAL A N 1
ATOM 1256 C CA . VAL A 1 161 ? -5.201 -6.542 -11.653 1.00 90.44 161 VAL A CA 1
ATOM 1257 C C . VAL A 1 161 ? -6.634 -6.964 -11.938 1.00 90.44 161 VAL A C 1
ATOM 1259 O O . VAL A 1 161 ? -7.503 -6.775 -11.094 1.00 90.44 161 VAL A O 1
ATOM 1262 N N . VAL A 1 162 ? -6.883 -7.561 -13.107 1.00 90.19 162 VAL A N 1
ATOM 1263 C CA . VAL A 1 162 ? -8.220 -8.037 -13.481 1.00 90.19 162 VAL A CA 1
ATOM 1264 C C . VAL A 1 162 ? -8.724 -9.073 -12.477 1.00 90.19 162 VAL A C 1
ATOM 1266 O O . VAL A 1 162 ? -9.861 -8.961 -12.030 1.00 90.19 162 VAL A O 1
ATOM 1269 N N . SER A 1 163 ? -7.882 -10.020 -12.054 1.00 89.88 163 SER A N 1
ATOM 1270 C CA . SER A 1 163 ? -8.255 -10.999 -11.026 1.00 89.88 163 SER A CA 1
ATOM 1271 C C . SER A 1 163 ? -8.646 -10.344 -9.699 1.00 89.88 163 SER A C 1
ATOM 1273 O O . SER A 1 163 ? -9.650 -10.740 -9.115 1.00 89.88 163 SER A O 1
ATOM 1275 N N . VAL A 1 164 ? -7.905 -9.325 -9.245 1.00 88.44 164 VAL A N 1
ATOM 1276 C CA . VAL A 1 164 ? -8.236 -8.577 -8.017 1.00 88.44 164 VAL A CA 1
ATOM 1277 C C . VAL A 1 164 ? -9.551 -7.804 -8.168 1.00 88.44 164 VAL A C 1
ATOM 1279 O O . VAL A 1 164 ? -10.363 -7.774 -7.250 1.00 88.44 164 VAL A O 1
ATOM 1282 N N . LEU A 1 165 ? -9.808 -7.193 -9.327 1.00 90.25 165 LEU A N 1
ATOM 1283 C CA . LEU A 1 165 ? -11.076 -6.495 -9.571 1.00 90.25 165 LEU A CA 1
ATOM 1284 C C . LEU A 1 165 ? -12.269 -7.462 -9.562 1.00 90.25 165 LEU A C 1
ATOM 1286 O O . LEU A 1 165 ? -13.316 -7.157 -8.990 1.00 90.25 165 LEU A O 1
ATOM 1290 N N . ILE A 1 166 ? -12.105 -8.640 -10.167 1.00 88.62 166 ILE A N 1
ATOM 1291 C CA . ILE A 1 166 ? -13.125 -9.693 -10.158 1.00 88.62 166 ILE A CA 1
ATOM 1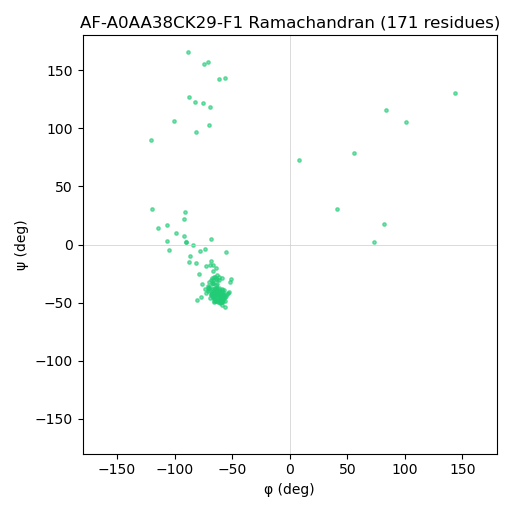292 C C . ILE A 1 166 ? -13.358 -10.205 -8.732 1.00 88.62 166 ILE A C 1
ATOM 1294 O O . ILE A 1 166 ? -14.507 -10.397 -8.346 1.00 88.62 166 ILE A O 1
ATOM 1298 N N . SER A 1 167 ? -12.308 -10.406 -7.929 1.00 86.06 167 SER A N 1
ATOM 1299 C CA . SER A 1 167 ? -12.484 -10.883 -6.552 1.00 86.06 167 SER A CA 1
ATOM 1300 C C . SER A 1 167 ? -13.250 -9.871 -5.703 1.00 86.06 167 SER A C 1
ATOM 1302 O O . SER A 1 167 ? -14.264 -10.225 -5.118 1.00 86.06 167 SER A O 1
ATOM 1304 N N . VAL A 1 168 ? -12.858 -8.592 -5.734 1.00 83.62 168 VAL A N 1
ATOM 1305 C CA . VAL A 1 168 ? -13.512 -7.552 -4.920 1.00 83.62 168 VAL A CA 1
ATOM 1306 C C . VAL A 1 168 ? -14.972 -7.333 -5.322 1.00 83.62 168 VAL A C 1
ATOM 1308 O O . VAL A 1 168 ? -15.817 -7.070 -4.471 1.00 83.62 168 VAL A O 1
ATOM 1311 N N . THR A 1 169 ? -15.296 -7.447 -6.612 1.00 83.94 169 THR A N 1
ATOM 1312 C CA . THR A 1 169 ? -16.692 -7.342 -7.067 1.00 83.94 169 THR A CA 1
ATOM 1313 C C . THR A 1 169 ? -17.529 -8.549 -6.643 1.00 83.94 169 THR A C 1
ATOM 1315 O O . THR A 1 169 ? -18.684 -8.371 -6.265 1.00 83.94 169 THR A O 1
ATOM 1318 N N . ASN A 1 170 ? -16.956 -9.754 -6.632 1.00 78.94 170 ASN A N 1
ATOM 1319 C CA . ASN A 1 170 ? -17.654 -10.968 -6.200 1.00 78.94 170 ASN A CA 1
ATOM 1320 C C . ASN A 1 170 ? -17.757 -11.118 -4.670 1.00 78.94 170 ASN A C 1
ATOM 1322 O O . ASN A 1 170 ? -18.714 -11.730 -4.202 1.00 78.94 170 ASN A O 1
ATOM 1326 N N . ASP A 1 171 ? -16.851 -10.518 -3.890 1.00 60.47 171 ASP A N 1
ATOM 1327 C CA . ASP A 1 171 ? -16.863 -10.525 -2.412 1.00 60.47 171 ASP A CA 1
ATOM 1328 C C . ASP A 1 171 ? -18.027 -9.711 -1.793 1.00 60.47 171 ASP A C 1
ATOM 1330 O O . ASP A 1 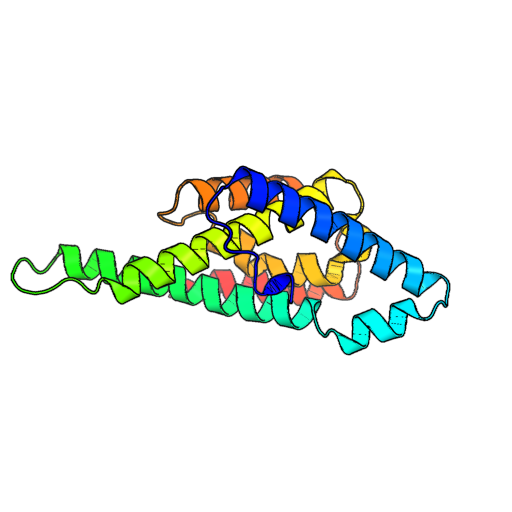171 ? -18.134 -9.586 -0.572 1.00 60.47 171 ASP A O 1
ATOM 1334 N N . THR A 1 172 ? -18.940 -9.177 -2.616 1.00 47.19 172 THR A N 1
ATOM 1335 C CA . THR A 1 172 ? -20.162 -8.474 -2.175 1.00 47.19 172 THR A CA 1
ATOM 1336 C C . THR A 1 172 ? -21.405 -9.368 -2.035 1.00 47.19 172 THR A C 1
ATOM 1338 O O . THR A 1 172 ? -22.524 -8.856 -2.042 1.00 47.19 172 THR A O 1
ATOM 1341 N N . SER A 1 173 ? -21.231 -10.686 -1.862 1.00 39.97 173 SER A N 1
ATOM 1342 C CA . SER A 1 173 ? -22.332 -11.640 -1.606 1.00 39.97 173 SER A CA 1
ATOM 1343 C C . SER A 1 173 ? -22.372 -12.125 -0.159 1.00 39.97 173 SER A C 1
ATOM 1345 O O . SER A 1 173 ? -21.326 -12.607 0.328 1.00 39.97 173 SER A O 1
#

Nearest PDB structures (foldseek):
  7usc-assembly1_B  TM=1.678E-01  e=8.177E+00  Homo sapiens

Foldseek 3Di:
DLLVVLQDPDLVVLLVSLLVCLVVLLVLLVVVVVPDPSVVVCVVPCVLVVLLVLLVVLLVLLVVVQVVVVVVVVDDDDDDPDPPSVVVNSSSVSSLSSNLSNLLSCLVVVSCVSVLSSNLSCVLQLVSQCPGPPPSSVVSSVSSVVSVVPDDRDPPSVVSNVVSVVVVVVVPD

Organism: Taxus chinensis (NCBI:txid29808)

Secondary structure (DSSP, 8-state):
-GGG-TT-SSHHHHHHHHHHHHHHHHHHHHHHTTTSTHHHHHHHHTHHHHHHHHHHHHHHHHHHHHHHHHHHTTS---S---HHHHHHHHHHHHHHHHHHHHHHHHHHTTGGGGSHHHHHHTHHHHHHGGG-S-HHHHHHHHHHHHHHTT----TTHHHHHHHHHHHHHHTT-

Solvent-accessible surface area (backbone atoms only — not comparable to full-atom values): 9568 Å² total; per-residue (Å²): 110,71,86,79,58,32,46,47,91,52,66,72,56,19,40,51,50,12,36,49,48,30,51,52,54,39,50,42,50,53,44,32,76,74,76,44,78,45,41,60,53,52,65,73,56,48,50,64,59,51,50,35,54,52,48,56,52,42,53,53,50,56,51,51,52,55,53,50,57,59,57,54,71,75,56,89,78,85,82,83,83,61,69,65,58,60,54,53,52,53,41,46,51,34,31,48,48,14,52,42,29,18,52,41,39,24,54,73,67,68,46,34,79,71,40,46,75,50,56,53,53,42,44,59,56,36,61,69,31,46,80,44,92,52,63,66,54,15,52,46,17,46,54,40,46,65,55,49,76,74,55,84,74,58,84,78,51,52,61,58,47,54,51,48,54,53,48,63,64,62,69,76,115

pLDDT: mean 81.08, std 15.78, range [39.09, 97.25]

Sequence (173 aa):
EVLNCMGHSAAHVRESIGTLLSILCSNLHFSSAFGDQSSKLMERLNWSTFLVERTSLYVNEIHSVSKSSVLDGQLVSSGEKNDKGATEEQEYIKWMETTFYFLISALKSGRAAVLTNIIVGLLYLVISLQETTHKELSTLARTAMELLKWHVIPQPYVSSVVSVLISVTNDTS

Mean predicted aligned error: 8.49 Å

Radius of gyration: 17.42 Å; Cα contacts (8 Å, |Δi|>4): 153; chains: 1; bounding box: 53×25×49 Å